Protein AF-A0A7Z8E1R8-F1 (afdb_monomer_lite)

Radius of gyration: 20.85 Å; chains: 1; bounding box: 46×20×61 Å

Secondary structure (DSSP, 8-state):
-HHHHHHHHHHHHHHHHHHHHS--SS--HHHHHHHHHHHHHHHHHHHHTTSSS--HHHHHHHHHHHHHHHHHHHHHHHHHHHHHHHHHHHHHHHGGGTTT-HHHHHHHHHHHHHHHTT-HHHHHHHHHHHHHTTSTTHHHHHHHHHHH-

Structure (mmCIF, N/CA/C/O backbone):
data_AF-A0A7Z8E1R8-F1
#
_entry.id   AF-A0A7Z8E1R8-F1
#
loop_
_atom_site.group_PDB
_atom_site.id
_atom_site.type_symbol
_atom_site.label_atom_id
_atom_site.label_alt_id
_atom_site.label_comp_id
_atom_site.label_asym_id
_atom_site.label_entity_id
_atom_site.label_seq_id
_atom_site.pdbx_PDB_ins_code
_atom_site.Cartn_x
_atom_site.Cartn_y
_atom_site.Cartn_z
_atom_site.occupancy
_atom_site.B_iso_or_equiv
_atom_site.auth_seq_id
_atom_site.auth_comp_id
_atom_site.auth_asym_id
_atom_site.auth_atom_id
_atom_site.pdbx_PDB_model_num
ATOM 1 N N . ALA A 1 1 ? -22.855 -3.629 19.132 1.00 69.19 1 ALA A N 1
ATOM 2 C CA . ALA A 1 1 ? -21.760 -2.737 19.571 1.00 69.19 1 ALA A CA 1
ATOM 3 C C . ALA A 1 1 ? -20.547 -3.574 19.954 1.00 69.19 1 ALA A C 1
ATOM 5 O O . ALA A 1 1 ? -19.530 -3.420 19.301 1.00 69.19 1 ALA A O 1
ATOM 6 N N . GLU A 1 2 ? -20.681 -4.523 20.886 1.00 76.00 2 GLU A N 1
ATOM 7 C CA . GLU A 1 2 ? -19.635 -5.525 21.177 1.00 76.00 2 GLU A CA 1
ATOM 8 C C . GLU A 1 2 ? -19.221 -6.340 19.940 1.00 76.00 2 GLU A C 1
ATOM 10 O O . GLU A 1 2 ? -18.036 -6.450 19.650 1.00 76.00 2 GLU A O 1
ATOM 15 N N . ASP A 1 3 ? -20.188 -6.802 19.142 1.00 81.38 3 ASP A N 1
ATOM 16 C CA . ASP A 1 3 ? -19.921 -7.535 17.890 1.00 81.38 3 ASP A CA 1
ATOM 17 C C . ASP A 1 3 ? -19.056 -6.737 16.888 1.00 81.38 3 ASP A C 1
ATOM 19 O O . ASP A 1 3 ? -18.135 -7.261 16.265 1.00 81.38 3 ASP A O 1
ATOM 23 N N . ASN A 1 4 ? -19.260 -5.415 16.813 1.00 82.81 4 ASN A N 1
ATOM 24 C CA . ASN A 1 4 ? -18.436 -4.548 15.967 1.00 82.81 4 ASN A CA 1
ATOM 25 C C . ASN A 1 4 ? -16.988 -4.466 16.465 1.00 82.81 4 ASN A C 1
ATOM 27 O O . ASN A 1 4 ? -16.082 -4.387 15.642 1.00 82.81 4 ASN A O 1
ATOM 31 N N . LEU A 1 5 ? -16.761 -4.481 17.783 1.00 84.62 5 LEU A N 1
ATOM 32 C CA . LEU A 1 5 ? -15.415 -4.413 18.359 1.00 84.62 5 LEU A CA 1
ATOM 33 C C . LEU A 1 5 ? -14.639 -5.707 18.114 1.00 84.62 5 LEU A C 1
ATOM 35 O O . LEU A 1 5 ? -13.472 -5.646 17.733 1.00 84.62 5 LEU A O 1
ATOM 39 N N . LEU A 1 6 ? -15.297 -6.862 18.256 1.00 86.81 6 LEU A N 1
ATOM 40 C CA . LEU A 1 6 ? -14.720 -8.159 17.889 1.00 86.81 6 LEU A CA 1
ATOM 41 C C . LEU A 1 6 ? -14.321 -8.176 16.411 1.00 86.81 6 LEU A C 1
ATOM 43 O O . LEU A 1 6 ? -13.186 -8.518 16.078 1.00 86.81 6 LEU A O 1
ATOM 47 N N . ARG A 1 7 ? -15.215 -7.710 15.531 1.00 88.81 7 ARG A N 1
ATOM 48 C CA . ARG A 1 7 ? -14.935 -7.605 14.096 1.00 88.81 7 ARG A CA 1
ATOM 49 C C . ARG A 1 7 ? -13.746 -6.689 13.803 1.00 88.81 7 ARG A C 1
ATOM 51 O O . ARG A 1 7 ? -12.897 -7.053 12.993 1.00 88.81 7 ARG A O 1
ATOM 58 N N . VAL A 1 8 ? -13.658 -5.534 14.468 1.00 89.19 8 VAL A N 1
ATOM 59 C CA . VAL A 1 8 ? -12.515 -4.612 14.341 1.00 89.19 8 VAL A CA 1
ATOM 60 C C . VAL A 1 8 ? -11.216 -5.298 14.762 1.00 89.19 8 VAL A C 1
ATOM 62 O O . VAL A 1 8 ? -10.246 -5.253 14.011 1.00 89.19 8 VAL A O 1
ATOM 65 N N . GLN A 1 9 ? -11.189 -5.980 15.909 1.00 87.12 9 GLN A N 1
ATOM 66 C CA . GLN A 1 9 ? -9.984 -6.667 16.384 1.00 87.12 9 GLN A CA 1
ATOM 67 C C . GLN A 1 9 ? -9.515 -7.759 15.418 1.00 87.12 9 GLN A C 1
ATOM 69 O O . GLN A 1 9 ? -8.330 -7.810 15.085 1.00 87.12 9 GLN A O 1
ATOM 74 N N . SER A 1 10 ? -10.432 -8.605 14.938 1.00 90.81 10 SER A N 1
ATOM 75 C CA . SER A 1 10 ? -10.097 -9.656 13.974 1.00 90.81 10 SER A CA 1
ATOM 76 C C . SER A 1 10 ? -9.563 -9.073 12.667 1.00 90.81 10 SER A C 1
ATOM 78 O O . SER A 1 10 ? -8.521 -9.518 12.183 1.00 90.81 10 SER A O 1
ATOM 80 N N . LYS A 1 11 ? -10.231 -8.043 12.131 1.00 91.31 11 LYS A N 1
ATOM 81 C CA . LYS A 1 11 ? -9.855 -7.422 10.857 1.00 91.31 11 LYS A CA 1
ATOM 82 C C . LYS A 1 11 ? -8.520 -6.682 10.942 1.00 91.31 11 LYS A C 1
ATOM 84 O O . LYS A 1 11 ? -7.694 -6.792 10.043 1.00 91.31 11 LYS A O 1
ATOM 89 N N . LYS A 1 12 ? -8.261 -5.993 12.055 1.00 92.44 12 LYS A N 1
ATOM 90 C CA . LYS A 1 12 ? -6.982 -5.332 12.344 1.00 92.44 12 LYS A CA 1
ATOM 91 C C . LYS A 1 12 ? -5.808 -6.317 12.295 1.00 92.44 12 LYS A C 1
ATOM 93 O O . LYS A 1 12 ? -4.806 -6.041 11.640 1.00 92.44 12 LYS A O 1
ATOM 98 N N . GLU A 1 13 ? -5.927 -7.473 12.953 1.00 91.81 13 GLU A N 1
ATOM 99 C CA . GLU A 1 13 ? -4.873 -8.501 12.926 1.00 91.81 13 GLU A CA 1
ATOM 100 C C . GLU A 1 13 ? -4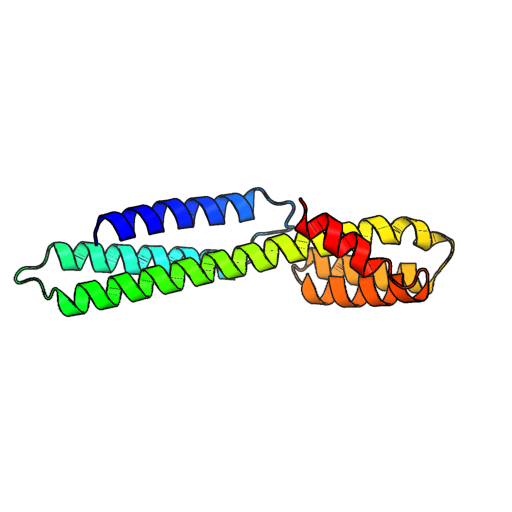.717 -9.145 11.540 1.00 91.81 13 GLU A C 1
ATOM 102 O O . GLU A 1 13 ? -3.606 -9.467 11.129 1.00 91.81 13 GLU A O 1
ATOM 107 N N . GLU A 1 14 ? -5.807 -9.315 10.791 1.00 92.06 14 GLU A N 1
ATOM 108 C CA . GLU A 1 14 ? -5.758 -9.810 9.414 1.00 92.06 14 GLU A CA 1
ATOM 109 C C . GLU A 1 14 ? -4.991 -8.866 8.480 1.00 92.06 14 GLU A C 1
ATOM 111 O O . GLU A 1 14 ? -4.055 -9.299 7.806 1.00 92.06 14 GLU A O 1
ATOM 116 N N . VAL A 1 15 ? -5.336 -7.576 8.481 1.00 90.31 15 VAL A N 1
ATOM 117 C CA . VAL A 1 15 ? -4.655 -6.552 7.674 1.00 90.31 15 VAL A CA 1
ATOM 118 C C . VAL A 1 15 ? -3.176 -6.466 8.051 1.00 90.31 15 VAL A C 1
ATOM 120 O O . VAL A 1 15 ? -2.310 -6.442 7.177 1.00 90.31 15 VAL A O 1
ATOM 123 N N . TYR A 1 16 ? -2.858 -6.509 9.347 1.00 88.38 16 TYR A N 1
ATOM 124 C CA . TYR A 1 16 ? -1.471 -6.494 9.802 1.00 88.38 16 TYR A CA 1
ATOM 125 C C . TYR A 1 16 ? -0.688 -7.742 9.360 1.00 88.38 16 TYR A C 1
ATOM 127 O O . TYR A 1 16 ? 0.458 -7.632 8.929 1.00 88.38 16 TYR A O 1
ATOM 135 N N . ARG A 1 17 ? -1.308 -8.932 9.381 1.00 89.00 17 ARG A N 1
ATOM 136 C CA . ARG A 1 17 ? -0.695 -10.150 8.823 1.00 89.00 17 ARG A CA 1
ATOM 137 C C . ARG A 1 17 ? -0.434 -10.031 7.325 1.00 89.00 17 ARG A C 1
ATOM 139 O O . ARG A 1 17 ? 0.607 -10.497 6.877 1.00 89.00 17 ARG A O 1
ATOM 146 N N . ARG A 1 18 ? -1.332 -9.403 6.559 1.00 88.00 18 ARG A N 1
ATOM 147 C CA . ARG A 1 18 ? -1.122 -9.158 5.121 1.00 88.00 18 ARG A CA 1
ATOM 148 C C . ARG A 1 18 ? 0.094 -8.262 4.875 1.00 88.00 18 ARG A C 1
ATOM 150 O O . ARG A 1 18 ? 0.911 -8.602 4.029 1.00 88.00 18 ARG A O 1
ATOM 157 N N . LEU A 1 19 ? 0.259 -7.197 5.665 1.00 86.88 19 LEU A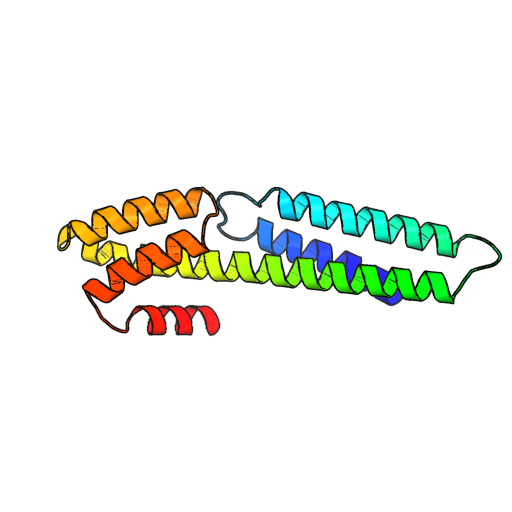 N 1
ATOM 158 C CA . LEU A 1 19 ? 1.449 -6.332 5.619 1.00 86.88 19 LEU A CA 1
ATOM 159 C C . LEU A 1 19 ? 2.745 -7.080 5.974 1.00 86.88 19 LEU A C 1
ATOM 161 O O . LEU A 1 19 ? 3.790 -6.816 5.389 1.00 86.88 19 LEU A O 1
ATOM 165 N N . LEU A 1 20 ? 2.696 -8.025 6.916 1.00 83.62 20 LEU A N 1
ATOM 166 C CA . LEU A 1 20 ? 3.862 -8.843 7.273 1.00 83.62 20 LEU A CA 1
ATOM 167 C C . LEU A 1 20 ? 4.196 -9.911 6.224 1.00 83.62 20 LEU A C 1
ATOM 169 O O . LEU A 1 20 ? 5.363 -10.239 6.044 1.00 83.62 20 LEU A O 1
ATOM 173 N N . ALA A 1 21 ? 3.180 -10.488 5.580 1.00 79.12 21 ALA A N 1
ATOM 174 C CA . ALA A 1 21 ? 3.343 -11.564 4.604 1.00 79.12 21 ALA A CA 1
ATOM 175 C C . ALA A 1 21 ? 3.747 -11.062 3.210 1.00 79.12 21 ALA A C 1
ATOM 177 O O . ALA A 1 21 ? 4.260 -11.835 2.405 1.00 79.12 21 ALA A O 1
ATOM 178 N N . SER A 1 22 ? 3.491 -9.791 2.905 1.00 76.75 22 SER A N 1
ATOM 179 C CA . SER A 1 22 ? 3.898 -9.179 1.643 1.00 76.75 22 SER A CA 1
ATOM 180 C C . SER A 1 22 ? 5.415 -9.023 1.530 1.00 76.75 22 SER A C 1
ATOM 182 O O . SER A 1 22 ? 6.094 -8.825 2.535 1.00 76.75 22 SER A O 1
ATOM 184 N N . ASN A 1 23 ? 5.933 -9.010 0.297 1.00 67.25 23 ASN A N 1
ATOM 185 C CA . ASN A 1 23 ? 7.352 -8.787 -0.036 1.00 67.25 23 ASN A CA 1
ATOM 186 C C . ASN A 1 23 ? 7.850 -7.350 0.254 1.00 67.25 23 ASN A C 1
ATOM 188 O O . ASN A 1 23 ? 8.768 -6.847 -0.397 1.00 67.25 23 ASN A O 1
ATOM 192 N N . LEU A 1 24 ? 7.245 -6.656 1.219 1.00 73.94 24 LEU A N 1
ATOM 193 C CA . LEU A 1 24 ? 7.709 -5.350 1.663 1.00 73.94 24 LEU A CA 1
ATOM 194 C C . LEU A 1 24 ? 9.085 -5.506 2.311 1.00 73.94 24 LEU A C 1
ATOM 196 O O . LEU A 1 24 ? 9.359 -6.468 3.025 1.00 73.94 24 LEU A O 1
ATOM 200 N N . THR A 1 25 ? 9.958 -4.524 2.091 1.00 72.81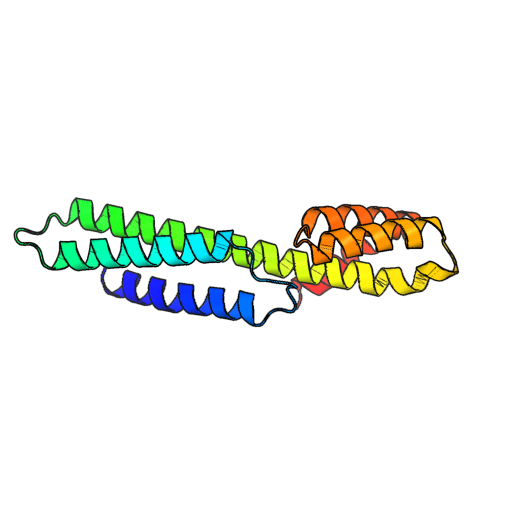 25 THR A N 1
ATOM 201 C CA . THR A 1 25 ? 11.294 -4.521 2.705 1.00 72.81 25 THR A CA 1
ATOM 202 C C . THR A 1 25 ? 11.196 -4.406 4.229 1.00 72.81 25 THR A C 1
ATOM 204 O O . THR A 1 25 ? 11.995 -4.988 4.961 1.00 72.81 25 THR A O 1
ATOM 207 N N . SER A 1 26 ? 10.192 -3.674 4.711 1.00 80.19 26 SER A N 1
ATOM 208 C CA . SER A 1 26 ? 9.792 -3.604 6.112 1.00 80.19 26 SER A CA 1
ATOM 209 C C . SER A 1 26 ? 8.356 -3.093 6.213 1.00 80.19 26 SER A C 1
ATOM 211 O O . SER A 1 26 ? 7.890 -2.373 5.330 1.00 80.19 26 SER A O 1
ATOM 213 N N . VAL A 1 27 ? 7.656 -3.424 7.301 1.00 82.19 27 VAL A N 1
ATOM 214 C CA . VAL A 1 27 ? 6.363 -2.793 7.601 1.00 82.19 27 VAL A CA 1
ATOM 215 C C . VAL A 1 27 ? 6.623 -1.356 8.064 1.00 82.19 27 VAL A C 1
ATOM 217 O O . VAL A 1 27 ? 7.355 -1.169 9.041 1.00 82.19 27 VAL A O 1
ATOM 220 N N . PRO A 1 28 ? 6.042 -0.332 7.410 1.00 85.50 28 PRO A N 1
ATOM 221 C CA . PRO A 1 28 ? 6.200 1.049 7.851 1.00 85.50 28 PRO A CA 1
ATOM 222 C C . PRO A 1 28 ? 5.720 1.251 9.294 1.00 85.50 2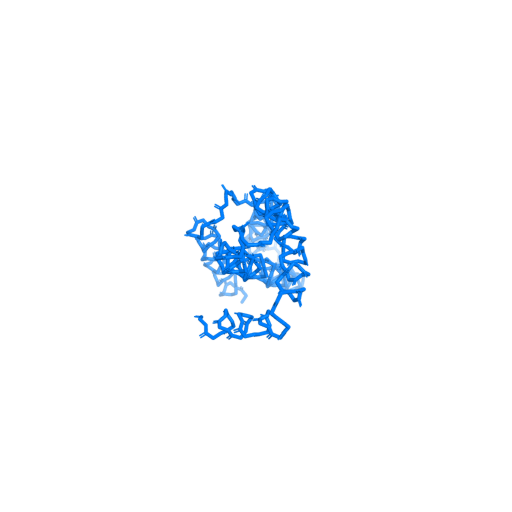8 PRO A C 1
ATOM 224 O O . PRO A 1 28 ? 4.631 0.808 9.661 1.00 85.50 28 PRO A O 1
ATOM 227 N N . GLU A 1 29 ? 6.501 1.983 10.094 1.00 87.31 29 GLU A N 1
ATOM 228 C CA . GLU A 1 29 ? 6.223 2.242 11.519 1.00 87.31 29 GLU A CA 1
ATOM 229 C C . GLU A 1 29 ? 4.820 2.819 11.755 1.00 87.31 29 GLU A C 1
ATOM 231 O O . GLU A 1 29 ? 4.145 2.470 12.723 1.00 87.31 29 GLU A O 1
ATOM 236 N N . ARG A 1 30 ? 4.331 3.633 10.815 1.00 88.81 30 ARG A N 1
ATOM 237 C CA . ARG A 1 30 ? 2.983 4.205 10.848 1.00 88.81 30 ARG A CA 1
ATOM 238 C C . ARG A 1 30 ? 1.888 3.152 11.056 1.00 88.81 30 ARG A C 1
ATOM 240 O O . ARG A 1 30 ? 0.968 3.396 11.829 1.00 88.81 30 ARG A O 1
ATOM 247 N N . PHE A 1 31 ? 1.994 1.974 10.438 1.00 90.88 31 PHE A N 1
ATOM 248 C CA . PHE A 1 31 ? 0.995 0.912 10.604 1.00 90.88 31 PHE A CA 1
ATOM 249 C C . PHE A 1 31 ? 1.050 0.263 11.989 1.00 90.88 31 PHE A C 1
ATOM 251 O O . PHE A 1 31 ? 0.020 -0.162 12.508 1.00 90.88 31 PHE A O 1
ATOM 258 N N . ILE A 1 32 ? 2.228 0.226 12.614 1.00 90.75 32 ILE A N 1
ATOM 259 C CA . ILE A 1 32 ? 2.386 -0.236 13.998 1.00 90.75 32 ILE A CA 1
ATOM 260 C C . ILE A 1 32 ? 1.689 0.747 14.946 1.00 90.75 32 ILE A C 1
ATOM 262 O O . ILE A 1 32 ? 0.953 0.327 15.839 1.00 90.75 32 ILE A O 1
ATOM 266 N N . ILE A 1 33 ? 1.869 2.051 14.718 1.00 92.88 33 ILE A N 1
ATOM 267 C CA . ILE A 1 33 ? 1.218 3.110 15.498 1.00 92.88 33 ILE A CA 1
ATOM 268 C C . ILE A 1 33 ? -0.306 3.018 15.355 1.00 92.88 33 ILE A C 1
ATOM 270 O O . ILE A 1 33 ? -0.993 2.886 16.364 1.00 92.88 33 ILE A O 1
ATOM 274 N N . MET A 1 34 ? -0.832 2.980 14.125 1.00 92.25 34 MET A N 1
ATOM 275 C CA . MET A 1 34 ? -2.280 2.889 13.875 1.00 92.25 34 MET A CA 1
ATOM 276 C C . MET A 1 34 ? -2.900 1.627 14.491 1.00 92.25 34 MET A C 1
ATOM 278 O O . MET A 1 34 ? -3.976 1.684 15.085 1.00 92.25 34 MET A O 1
ATOM 282 N N . LYS A 1 35 ? -2.204 0.483 14.415 1.00 92.25 35 LYS A N 1
ATOM 283 C CA . LYS A 1 35 ? -2.635 -0.759 15.072 1.00 92.25 35 LYS A CA 1
ATOM 284 C C . LYS A 1 35 ? -2.758 -0.577 16.589 1.00 92.25 35 LYS A C 1
ATOM 286 O O . LYS A 1 35 ? -3.761 -0.990 17.171 1.00 92.25 35 LYS A O 1
ATOM 291 N N . ASN A 1 36 ? -1.753 0.031 17.218 1.00 93.00 36 ASN A N 1
ATOM 292 C CA . ASN A 1 36 ? -1.733 0.266 18.662 1.00 93.00 36 ASN A CA 1
ATOM 293 C C . ASN A 1 36 ? -2.798 1.282 19.102 1.00 93.00 36 ASN A C 1
ATOM 295 O O . ASN A 1 36 ? -3.399 1.110 20.162 1.00 93.00 36 ASN A O 1
ATOM 299 N N . GLU A 1 37 ? -3.057 2.315 18.300 1.00 93.38 37 GLU A N 1
ATOM 300 C CA . GLU A 1 37 ? -4.135 3.279 18.547 1.00 93.38 37 GLU A CA 1
ATOM 301 C C . GLU A 1 37 ? -5.501 2.587 18.566 1.00 93.38 37 GLU A C 1
ATOM 303 O O . GLU A 1 37 ? -6.239 2.732 19.540 1.00 93.38 37 GLU A O 1
ATOM 308 N N . ILE A 1 38 ? -5.797 1.751 17.563 1.00 93.19 38 ILE A N 1
ATOM 309 C CA . ILE A 1 38 ? -7.038 0.962 17.521 1.00 93.19 38 ILE A CA 1
ATOM 310 C C . ILE A 1 38 ? -7.145 0.054 18.756 1.00 93.19 38 ILE A C 1
ATOM 312 O O . ILE A 1 38 ? -8.210 -0.035 19.367 1.00 93.19 38 ILE A O 1
ATOM 316 N N . ASP A 1 39 ? -6.051 -0.597 19.163 1.00 92.88 39 ASP A N 1
ATOM 317 C CA . ASP A 1 39 ? -6.034 -1.451 20.358 1.00 92.88 39 ASP A CA 1
ATOM 318 C C . ASP A 1 39 ? -6.343 -0.686 21.649 1.00 92.88 39 ASP A C 1
ATOM 320 O O . ASP A 1 39 ? -7.081 -1.181 22.509 1.00 92.88 39 ASP A O 1
ATOM 324 N N . ASN A 1 40 ? -5.808 0.527 21.782 1.00 94.00 40 ASN A N 1
ATOM 325 C CA . ASN A 1 40 ? -6.073 1.380 22.932 1.00 94.00 40 ASN A CA 1
ATOM 326 C C . ASN A 1 40 ? -7.525 1.870 22.945 1.00 94.00 40 ASN A C 1
ATOM 328 O O . ASN A 1 40 ? -8.189 1.734 23.972 1.00 94.00 40 ASN A O 1
ATOM 332 N N . GLU A 1 41 ? -8.057 2.344 21.814 1.00 91.75 41 GLU A N 1
ATOM 333 C CA . GLU A 1 41 ? -9.447 2.811 21.745 1.00 91.75 41 GLU A CA 1
ATOM 334 C C . GLU A 1 41 ? -10.451 1.678 22.018 1.00 91.75 41 GLU A C 1
ATOM 336 O O . GLU A 1 41 ? -11.431 1.868 22.743 1.00 91.75 41 GLU A O 1
ATOM 341 N N . VAL A 1 42 ? -10.192 0.465 21.516 1.00 91.62 42 VAL A N 1
ATOM 342 C CA . VAL A 1 42 ? -11.029 -0.706 21.821 1.00 91.62 42 VAL A CA 1
ATOM 343 C C . VAL A 1 42 ? -10.987 -1.045 23.315 1.00 91.62 42 VAL A C 1
ATOM 345 O O . VAL A 1 42 ? -12.023 -1.381 23.898 1.00 91.62 42 VAL A O 1
ATOM 348 N N . ARG A 1 43 ? -9.816 -0.948 23.962 1.00 90.94 43 ARG A N 1
ATOM 349 C CA . ARG A 1 43 ? -9.685 -1.180 25.410 1.00 90.94 43 ARG A CA 1
ATOM 350 C C . ARG A 1 43 ? -10.497 -0.164 26.213 1.00 90.94 43 ARG A C 1
ATOM 352 O O . ARG A 1 43 ? -11.260 -0.581 27.083 1.00 90.94 43 ARG A O 1
ATOM 359 N N . GLU A 1 44 ? -10.399 1.121 25.878 1.00 89.81 44 GLU A N 1
ATOM 360 C CA . GLU A 1 44 ? -11.173 2.182 26.535 1.00 89.81 44 GLU A CA 1
ATOM 361 C C . GLU A 1 44 ? -12.681 1.950 26.420 1.00 89.81 44 GLU A C 1
ATOM 363 O O . GLU A 1 44 ? -13.423 2.089 27.391 1.00 89.81 44 GLU A O 1
ATOM 368 N N . VAL A 1 45 ? -13.161 1.577 25.232 1.00 89.75 45 VAL A N 1
ATOM 369 C CA . VAL A 1 45 ? -14.587 1.307 25.028 1.00 89.75 45 VAL A CA 1
ATOM 370 C C . VAL A 1 45 ? -15.043 0.113 25.872 1.00 89.75 45 VAL A C 1
ATOM 372 O O . VAL A 1 45 ? -16.098 0.182 26.503 1.00 89.75 45 VAL A O 1
ATOM 375 N N . ASN A 1 46 ? -14.240 -0.951 25.962 1.00 88.06 46 ASN A N 1
ATOM 376 C CA . ASN A 1 46 ? -14.526 -2.108 26.821 1.00 88.06 46 ASN A CA 1
ATOM 377 C C . ASN A 1 46 ? -14.534 -1.772 28.324 1.00 88.06 46 ASN A C 1
ATOM 379 O O . ASN A 1 46 ? -15.195 -2.450 29.113 1.00 88.06 46 ASN A O 1
ATOM 383 N N . GLU A 1 47 ? -13.793 -0.756 28.759 1.00 88.19 47 GLU A N 1
ATOM 384 C CA . GLU A 1 47 ? -13.873 -0.237 30.129 1.00 88.19 47 GLU A CA 1
ATOM 385 C C . GLU A 1 47 ? -15.184 0.523 30.357 1.00 88.19 47 GLU A C 1
ATOM 387 O O . GLU A 1 47 ? -15.880 0.241 31.330 1.00 88.19 47 GLU A O 1
ATOM 392 N N . GLN A 1 48 ? -15.608 1.360 29.407 1.00 84.69 48 GLN A N 1
ATOM 393 C CA . GLN A 1 48 ? -16.886 2.081 29.487 1.00 84.69 48 GLN A CA 1
ATOM 394 C C . GLN A 1 48 ? -18.116 1.164 29.500 1.00 84.69 48 GLN A C 1
ATOM 396 O O . GLN A 1 48 ? -19.127 1.496 30.116 1.00 84.69 48 GLN A O 1
ATOM 401 N N . PHE A 1 49 ? -18.045 -0.016 28.874 1.00 82.56 49 PHE A N 1
ATOM 402 C CA . PHE A 1 49 ? -19.097 -1.036 28.988 1.00 82.56 49 PHE A CA 1
ATOM 403 C C . PHE A 1 49 ? -19.289 -1.552 30.426 1.00 82.56 49 PHE A C 1
ATOM 405 O O . PHE A 1 49 ? -20.365 -2.053 30.756 1.00 82.56 49 PHE A O 1
ATOM 412 N N . ARG A 1 50 ? -18.262 -1.448 31.281 1.00 84.75 50 ARG A N 1
ATOM 413 C CA . ARG A 1 50 ? -18.278 -1.936 32.669 1.00 84.75 50 ARG A CA 1
ATOM 414 C C . ARG A 1 50 ? -18.740 -0.880 33.675 1.00 84.75 50 ARG A C 1
ATOM 416 O O . ARG A 1 50 ? -19.114 -1.242 34.791 1.00 84.75 50 ARG A O 1
ATOM 423 N N . GLU A 1 51 ? -18.747 0.394 33.295 1.00 84.56 51 GLU A N 1
ATOM 424 C CA . GLU A 1 51 ? -19.207 1.493 34.146 1.00 84.56 51 GLU A CA 1
ATOM 425 C C . GLU A 1 51 ? -20.732 1.470 34.328 1.00 84.56 51 GLU A C 1
ATOM 427 O O . GLU A 1 51 ? -21.488 1.085 33.435 1.00 84.56 51 GLU A O 1
ATOM 432 N N . ARG A 1 52 ? -21.219 1.897 35.500 1.00 83.25 52 ARG A N 1
ATOM 433 C CA . ARG A 1 52 ? -22.654 2.110 35.741 1.00 83.25 52 ARG A CA 1
ATOM 434 C C . ARG A 1 52 ? -22.892 3.496 36.344 1.00 83.25 52 ARG A C 1
ATOM 436 O O . ARG A 1 52 ? -22.261 3.801 37.354 1.00 83.25 52 ARG A O 1
ATOM 443 N N . PRO A 1 53 ? -23.841 4.293 35.814 1.00 81.81 53 PRO A N 1
ATOM 444 C CA . PRO A 1 53 ? -24.707 4.027 34.655 1.00 81.81 53 PRO A CA 1
ATOM 445 C C . PRO A 1 53 ? -23.981 4.163 33.299 1.00 81.81 53 PRO A C 1
ATOM 447 O O . PRO A 1 53 ? -23.071 4.967 33.159 1.00 81.81 53 PRO A O 1
ATOM 450 N N . ILE A 1 54 ? -24.415 3.407 32.281 1.00 80.75 54 ILE A N 1
ATOM 451 C CA . ILE A 1 54 ? -23.804 3.438 30.938 1.00 80.75 54 ILE A CA 1
ATOM 452 C C . ILE A 1 54 ? -24.365 4.603 30.110 1.00 80.75 54 ILE A C 1
ATOM 454 O O . ILE A 1 54 ? -25.573 4.687 29.866 1.00 80.75 54 ILE A O 1
ATOM 458 N N . HIS A 1 55 ? -23.484 5.446 29.567 1.00 85.00 55 HIS A N 1
ATOM 459 C CA . HIS A 1 55 ? -23.838 6.492 28.603 1.00 85.00 55 HIS A CA 1
ATOM 460 C C . HIS A 1 55 ? -23.860 5.958 27.159 1.00 85.00 55 HIS A C 1
ATOM 462 O O . HIS A 1 55 ? -22.940 6.168 26.370 1.00 85.00 55 HIS A O 1
ATOM 468 N N . VAL A 1 56 ? -24.956 5.291 26.781 1.00 85.06 56 VAL A N 1
ATOM 469 C CA . VAL A 1 56 ? -25.098 4.571 25.494 1.00 85.06 56 VAL A CA 1
ATOM 470 C C . VAL A 1 56 ? -24.807 5.434 24.255 1.00 85.06 56 VAL A C 1
ATOM 472 O O . VAL A 1 56 ? -24.269 4.925 23.274 1.00 85.06 56 VAL A O 1
ATOM 475 N N . LYS A 1 57 ? -25.149 6.731 24.271 1.00 87.56 57 LYS A N 1
ATOM 476 C CA . LYS A 1 57 ? -24.889 7.634 23.135 1.00 87.56 57 LYS A CA 1
ATOM 477 C C . LYS A 1 57 ? -23.387 7.820 22.897 1.00 87.56 57 LYS A C 1
ATOM 479 O O . LYS A 1 57 ? -22.914 7.540 21.804 1.00 87.56 57 LYS A O 1
ATOM 484 N N . GLN A 1 58 ? -22.649 8.194 23.942 1.00 86.44 58 GLN A N 1
ATOM 485 C CA . GLN A 1 58 ? -21.196 8.385 23.875 1.00 86.44 58 GLN A CA 1
ATOM 486 C C . GLN A 1 58 ? -20.479 7.096 23.459 1.00 86.44 58 GLN A C 1
ATOM 488 O O . GLN A 1 58 ? -19.556 7.125 22.650 1.00 86.44 58 GLN A O 1
ATOM 493 N N . LEU A 1 59 ? -20.956 5.955 23.960 1.00 87.50 59 LEU A N 1
ATOM 494 C CA . LEU A 1 59 ? -20.423 4.645 23.612 1.00 87.50 59 LEU A CA 1
ATOM 495 C C . LEU A 1 59 ? -20.597 4.325 22.120 1.00 87.50 59 LEU A C 1
ATOM 497 O O . LEU A 1 59 ? -19.663 3.859 21.472 1.00 87.50 59 LEU A O 1
ATOM 501 N N . LYS A 1 60 ? -21.781 4.594 21.555 1.00 87.94 60 LYS A N 1
ATOM 502 C CA . LYS A 1 60 ? -22.036 4.410 20.118 1.00 87.94 60 LYS A CA 1
ATOM 503 C C . LYS A 1 60 ? -21.145 5.310 19.265 1.00 87.94 60 LYS A C 1
ATOM 505 O O . LYS A 1 60 ? -20.595 4.824 18.280 1.00 87.94 60 LYS A O 1
ATOM 510 N N . ASP A 1 61 ? -20.974 6.568 19.664 1.00 90.38 61 ASP A N 1
ATOM 511 C CA . ASP A 1 61 ? -20.125 7.528 18.953 1.00 90.38 61 ASP A CA 1
ATOM 512 C C . ASP A 1 61 ? -18.652 7.073 18.961 1.00 90.38 61 ASP A C 1
ATOM 514 O O . ASP A 1 61 ? -17.998 7.071 17.917 1.00 90.38 61 ASP A O 1
ATOM 518 N N . LYS A 1 62 ? -18.146 6.582 20.105 1.00 89.69 62 LYS A N 1
ATOM 519 C CA . LYS A 1 62 ? -16.798 5.995 20.196 1.00 89.69 62 LYS A CA 1
ATOM 520 C C . LYS A 1 62 ? -16.638 4.750 19.322 1.00 89.69 62 LYS A C 1
ATOM 522 O O . LYS A 1 62 ? -15.670 4.647 18.578 1.00 89.69 62 LYS A O 1
ATOM 527 N N . VAL A 1 63 ? -17.593 3.817 19.363 1.00 91.56 63 VAL A N 1
ATOM 528 C CA . VAL A 1 63 ? -17.553 2.612 18.514 1.00 91.56 63 VAL A CA 1
ATOM 529 C C . VAL A 1 63 ? -17.548 2.989 17.029 1.00 91.56 63 VAL A C 1
ATOM 531 O O . VAL A 1 63 ? -16.811 2.387 16.253 1.00 91.56 63 VAL A O 1
ATOM 534 N N . ALA A 1 64 ? -18.329 3.994 16.623 1.00 92.00 64 ALA A N 1
ATOM 535 C CA . ALA A 1 64 ? -18.336 4.480 15.245 1.00 92.00 64 ALA A CA 1
ATOM 536 C C . ALA A 1 64 ? -16.972 5.060 14.834 1.00 92.00 64 ALA A C 1
ATOM 538 O O . ALA A 1 64 ? -16.483 4.747 13.749 1.00 92.00 64 ALA A O 1
ATOM 539 N N . LYS A 1 65 ? -16.327 5.835 15.714 1.00 92.88 65 LYS A N 1
ATOM 540 C CA . LYS A 1 65 ? -14.977 6.369 15.488 1.00 92.88 65 LYS A CA 1
ATOM 541 C C . LYS A 1 65 ? -13.944 5.256 15.274 1.00 92.88 65 LYS A C 1
ATOM 543 O O . LYS A 1 65 ? -13.195 5.315 14.303 1.00 92.88 65 LYS A O 1
ATOM 548 N N . ILE A 1 66 ? -13.962 4.221 16.113 1.00 93.12 66 ILE A N 1
ATOM 549 C CA . ILE A 1 66 ? -13.059 3.065 15.993 1.00 93.12 66 ILE A CA 1
ATOM 550 C C . ILE A 1 66 ? -13.265 2.340 14.659 1.00 93.12 66 ILE A C 1
ATOM 552 O O . ILE A 1 66 ? -12.303 1.956 13.999 1.00 93.12 66 ILE A O 1
ATOM 556 N N . VAL A 1 67 ? -14.520 2.162 14.234 1.00 92.50 67 VAL A N 1
ATOM 557 C CA . VAL A 1 67 ? -14.825 1.545 12.934 1.00 92.50 67 VAL A CA 1
ATOM 558 C C . VAL A 1 67 ? -14.266 2.384 11.782 1.00 92.50 67 VAL A C 1
ATOM 560 O O . VAL A 1 67 ? -13.698 1.819 10.852 1.00 92.50 67 VAL A O 1
ATOM 563 N N . ILE A 1 68 ? -14.377 3.714 11.849 1.00 94.19 68 ILE A N 1
ATOM 564 C CA . ILE A 1 68 ? -13.797 4.615 10.841 1.00 94.19 68 ILE A CA 1
ATOM 565 C C . ILE A 1 68 ? -12.270 4.479 10.808 1.00 94.19 68 ILE A C 1
ATOM 567 O O . ILE A 1 68 ? -11.712 4.292 9.733 1.00 94.19 68 ILE A O 1
ATOM 571 N N . GLN A 1 69 ? -11.601 4.503 11.964 1.00 93.00 69 GLN A N 1
ATOM 572 C CA . GLN A 1 69 ? -10.145 4.328 12.043 1.00 93.00 69 GLN A CA 1
ATOM 573 C C . GLN A 1 69 ? -9.686 2.979 11.491 1.00 93.00 69 GLN A C 1
ATOM 575 O O . GLN A 1 69 ? -8.688 2.917 10.779 1.00 93.00 69 GLN A O 1
ATOM 580 N N . MET A 1 70 ? -10.424 1.907 11.784 1.00 94.12 70 MET A N 1
ATOM 581 C CA . MET A 1 70 ? -10.139 0.582 11.240 1.00 94.12 70 MET A CA 1
ATOM 582 C C . MET A 1 70 ? -10.260 0.561 9.714 1.00 94.12 70 MET A C 1
ATOM 584 O O . MET A 1 70 ? -9.385 0.015 9.049 1.00 94.12 70 MET A O 1
ATOM 588 N N . ASN A 1 71 ? -11.303 1.179 9.152 1.00 93.06 71 ASN A N 1
ATOM 589 C CA . ASN A 1 71 ? -11.447 1.282 7.699 1.00 93.06 71 ASN A CA 1
ATOM 590 C C . ASN A 1 71 ? -10.283 2.076 7.088 1.00 93.06 71 ASN A C 1
ATOM 592 O O . ASN A 1 71 ? -9.684 1.625 6.124 1.00 93.06 71 ASN A O 1
ATOM 596 N N . THR A 1 72 ? -9.885 3.200 7.694 1.00 94.75 72 THR A N 1
ATOM 597 C CA . THR A 1 72 ? -8.716 3.971 7.238 1.00 94.75 72 THR A CA 1
ATOM 598 C C . THR A 1 72 ? -7.425 3.153 7.296 1.00 94.75 72 THR A C 1
ATOM 600 O O . THR A 1 72 ? -6.641 3.182 6.354 1.00 94.75 72 THR A O 1
ATOM 603 N N . PHE A 1 73 ? -7.200 2.394 8.372 1.00 93.31 73 PHE A N 1
ATOM 604 C CA . PHE A 1 73 ? -6.043 1.505 8.488 1.00 93.31 73 PHE A CA 1
ATOM 605 C C . PHE A 1 73 ? -6.021 0.443 7.381 1.00 93.31 73 PHE A C 1
ATOM 607 O O . PHE A 1 73 ? -4.973 0.179 6.796 1.00 93.31 73 PHE A O 1
ATOM 614 N N . GLU A 1 74 ? -7.175 -0.150 7.078 1.00 93.81 74 GLU A N 1
ATOM 615 C CA . GLU A 1 74 ? -7.322 -1.117 5.993 1.00 93.81 74 GLU A CA 1
ATOM 616 C C . GLU A 1 74 ? -7.078 -0.495 4.614 1.00 93.81 74 GLU A C 1
ATOM 618 O O . GLU A 1 74 ? -6.313 -1.057 3.831 1.00 93.81 74 GLU A O 1
ATOM 623 N N . ASP A 1 75 ? -7.689 0.653 4.325 1.00 94.44 75 ASP A N 1
ATOM 624 C CA . ASP A 1 75 ? -7.568 1.339 3.037 1.00 94.44 75 ASP A CA 1
ATOM 625 C C . ASP A 1 75 ? -6.115 1.734 2.758 1.00 94.44 75 ASP A C 1
ATOM 627 O O . ASP A 1 75 ? -5.590 1.483 1.675 1.00 94.44 75 ASP A O 1
ATOM 631 N N . GLU A 1 76 ? -5.426 2.287 3.756 1.00 93.19 76 GLU A N 1
ATOM 632 C CA . GLU A 1 76 ? -4.022 2.666 3.618 1.00 93.19 76 GLU A CA 1
ATOM 633 C C . GLU A 1 76 ? -3.086 1.462 3.501 1.00 93.19 76 GLU A C 1
ATOM 635 O O . GLU A 1 76 ? -2.113 1.504 2.745 1.00 93.19 76 GLU A O 1
ATOM 640 N N . ALA A 1 77 ? -3.365 0.380 4.232 1.00 91.94 77 ALA A N 1
ATOM 641 C CA . ALA A 1 77 ? -2.599 -0.852 4.106 1.00 91.94 77 ALA A CA 1
ATOM 642 C C . ALA A 1 77 ? -2.769 -1.453 2.706 1.00 91.94 77 ALA A C 1
ATOM 644 O O . ALA A 1 77 ? -1.784 -1.843 2.082 1.00 91.94 77 ALA A O 1
ATOM 645 N N . ASN A 1 78 ? -4.001 -1.484 2.191 1.00 92.06 78 ASN A N 1
ATOM 646 C CA . ASN A 1 78 ? -4.290 -1.936 0.835 1.00 92.06 78 ASN A CA 1
ATOM 647 C C . ASN A 1 78 ? -3.598 -1.053 -0.214 1.00 92.06 78 ASN A C 1
ATOM 649 O O . ASN A 1 78 ? -2.958 -1.599 -1.107 1.00 92.06 78 ASN A O 1
ATOM 653 N N . ASP A 1 79 ? -3.652 0.278 -0.085 1.00 91.75 79 ASP A N 1
ATOM 654 C CA . ASP A 1 7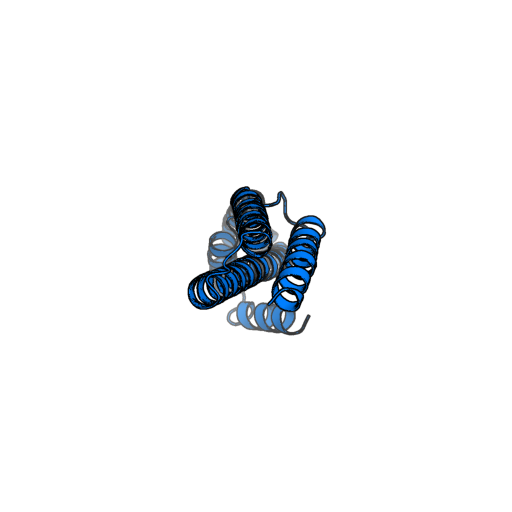9 ? -2.958 1.206 -0.993 1.00 91.75 79 ASP A CA 1
ATOM 655 C C . ASP A 1 79 ? -1.450 0.921 -1.024 1.00 91.75 79 ASP A C 1
ATOM 657 O O . ASP A 1 79 ? -0.853 0.804 -2.091 1.00 91.75 79 ASP A O 1
ATOM 661 N N . VAL A 1 80 ? -0.810 0.742 0.135 1.00 91.56 80 VAL A N 1
ATOM 662 C CA . VAL A 1 80 ? 0.624 0.415 0.192 1.00 91.56 80 VAL A CA 1
ATOM 663 C C . VAL A 1 80 ? 0.928 -0.933 -0.457 1.00 91.56 80 VAL A C 1
ATOM 665 O O . VAL A 1 80 ? 1.892 -1.023 -1.215 1.00 91.56 80 VAL A O 1
ATOM 668 N N . LEU A 1 81 ? 0.116 -1.959 -0.199 1.00 90.56 81 LEU A N 1
ATOM 669 C CA . LEU A 1 81 ? 0.296 -3.288 -0.783 1.00 90.56 81 LEU A CA 1
ATOM 670 C C . LEU A 1 81 ? 0.165 -3.265 -2.309 1.00 90.56 81 LEU A C 1
ATOM 672 O O . LEU A 1 81 ? 1.042 -3.781 -3.000 1.00 90.56 81 LEU A O 1
ATOM 676 N N . VAL A 1 82 ? -0.886 -2.630 -2.832 1.00 92.12 82 VAL A N 1
ATOM 677 C CA . VAL A 1 82 ? -1.121 -2.508 -4.279 1.00 92.12 82 VAL A CA 1
ATOM 678 C C . VAL A 1 82 ? 0.010 -1.722 -4.937 1.00 92.12 82 VAL A C 1
ATOM 680 O O . VAL A 1 82 ? 0.588 -2.184 -5.919 1.00 92.12 82 VAL A O 1
ATOM 683 N N . ASN A 1 83 ? 0.397 -0.581 -4.359 1.00 93.25 83 ASN A N 1
ATOM 684 C CA . ASN A 1 83 ? 1.501 0.219 -4.885 1.00 93.25 83 ASN A CA 1
ATOM 685 C C . ASN A 1 83 ? 2.834 -0.542 -4.851 1.00 93.25 83 ASN A C 1
ATOM 687 O O . ASN A 1 83 ? 3.646 -0.391 -5.760 1.00 93.25 83 ASN A O 1
ATOM 691 N N . ALA A 1 84 ? 3.084 -1.356 -3.823 1.00 92.00 84 ALA A N 1
ATOM 692 C CA . ALA A 1 84 ? 4.289 -2.172 -3.757 1.00 92.00 84 ALA A CA 1
ATOM 693 C C . ALA A 1 84 ? 4.311 -3.227 -4.870 1.00 92.00 84 ALA A C 1
ATOM 695 O O . ALA A 1 84 ? 5.294 -3.309 -5.602 1.00 92.00 84 ALA A O 1
ATOM 696 N N . VAL A 1 85 ? 3.222 -3.978 -5.059 1.00 92.75 85 VAL A N 1
ATOM 697 C CA . VAL A 1 85 ? 3.130 -4.971 -6.143 1.00 92.75 85 VAL A CA 1
ATOM 698 C C . VAL A 1 85 ? 3.280 -4.298 -7.508 1.00 92.75 85 VAL A C 1
ATOM 700 O O . VAL A 1 85 ? 4.050 -4.764 -8.345 1.00 92.75 85 VAL A O 1
ATOM 703 N N . TYR A 1 86 ? 2.612 -3.164 -7.724 1.00 95.19 86 TYR A N 1
ATOM 704 C CA . TYR A 1 86 ? 2.693 -2.439 -8.988 1.00 95.19 86 TYR A CA 1
ATOM 705 C C . TYR A 1 86 ? 4.106 -1.918 -9.276 1.00 95.19 86 TYR A C 1
ATOM 707 O O . TYR A 1 86 ? 4.653 -2.180 -10.349 1.00 95.19 86 TYR A O 1
ATOM 715 N N . ALA A 1 87 ? 4.745 -1.270 -8.297 1.00 95.19 87 ALA A N 1
ATOM 716 C CA . ALA A 1 87 ? 6.129 -0.816 -8.412 1.00 95.19 87 ALA A CA 1
ATOM 717 C C . ALA A 1 87 ? 7.084 -1.974 -8.742 1.00 95.19 87 ALA A C 1
ATOM 719 O O . ALA A 1 87 ? 7.956 -1.838 -9.600 1.00 95.19 87 ALA A O 1
ATOM 720 N N . GLU A 1 88 ? 6.913 -3.120 -8.077 1.00 93.38 88 GLU A N 1
ATOM 721 C CA . GLU A 1 88 ? 7.719 -4.312 -8.321 1.00 93.38 88 GLU A CA 1
ATOM 722 C C . GLU A 1 88 ? 7.554 -4.809 -9.762 1.00 93.38 88 GLU A C 1
ATOM 724 O O . GLU A 1 88 ? 8.556 -5.020 -10.447 1.00 93.38 88 GLU A O 1
ATOM 729 N N . LYS A 1 89 ? 6.316 -4.942 -10.256 1.00 95.00 89 LYS A N 1
ATOM 730 C CA . LYS A 1 89 ? 6.045 -5.397 -11.629 1.00 95.00 89 LYS A CA 1
ATOM 731 C C . LYS A 1 89 ? 6.631 -4.442 -12.669 1.00 95.00 89 LYS A C 1
ATOM 733 O O . LYS A 1 89 ? 7.246 -4.913 -13.625 1.00 95.00 89 LYS A O 1
ATOM 738 N N . LEU A 1 90 ? 6.517 -3.126 -12.471 1.00 96.06 90 LEU A N 1
ATOM 739 C CA . LEU A 1 90 ? 7.127 -2.126 -13.358 1.00 96.06 90 LEU A CA 1
ATOM 740 C C . LEU A 1 90 ? 8.654 -2.274 -13.407 1.00 96.06 90 LEU A C 1
ATOM 742 O O . LEU A 1 90 ? 9.237 -2.322 -14.490 1.00 96.06 90 LEU A O 1
ATOM 746 N N . ILE A 1 91 ? 9.309 -2.397 -12.247 1.00 95.12 91 ILE A N 1
ATOM 747 C CA . ILE A 1 91 ? 10.767 -2.570 -12.170 1.00 95.12 91 ILE A CA 1
ATOM 748 C C . ILE A 1 91 ? 11.186 -3.888 -12.833 1.00 95.12 91 ILE A C 1
ATOM 750 O O . ILE A 1 91 ? 12.104 -3.900 -13.655 1.00 95.12 91 ILE A O 1
ATOM 754 N N . GLN A 1 92 ? 10.500 -4.992 -12.519 1.00 94.75 92 GLN A N 1
ATOM 755 C CA . GLN A 1 92 ? 10.766 -6.308 -13.103 1.00 94.75 92 GLN A CA 1
ATOM 756 C C . GLN A 1 92 ? 10.633 -6.286 -14.625 1.00 94.75 92 GLN A C 1
ATOM 758 O O . GLN A 1 92 ? 11.505 -6.795 -15.330 1.00 94.75 92 GLN A O 1
ATOM 763 N N . TYR A 1 93 ? 9.573 -5.662 -15.134 1.00 95.56 93 TYR A N 1
ATOM 764 C CA . TYR A 1 93 ? 9.346 -5.506 -16.561 1.00 95.56 93 TYR A CA 1
ATOM 765 C C . TYR A 1 93 ? 10.425 -4.632 -17.205 1.00 95.56 93 TYR A C 1
ATOM 767 O O . TYR A 1 93 ? 11.008 -5.010 -18.218 1.00 95.56 93 TYR A O 1
ATOM 775 N N . GLY A 1 94 ? 10.778 -3.508 -16.581 1.00 94.75 94 GLY A N 1
ATOM 776 C CA . GLY A 1 94 ? 11.814 -2.601 -17.068 1.00 94.75 94 GLY A CA 1
ATOM 777 C C . GLY A 1 94 ? 13.215 -3.210 -17.136 1.00 94.75 94 GLY A C 1
ATOM 778 O O . GLY A 1 94 ? 14.024 -2.782 -17.962 1.00 94.75 94 GLY A O 1
ATOM 779 N N . ASN A 1 95 ? 13.505 -4.259 -16.358 1.00 94.88 95 ASN A N 1
ATOM 780 C CA . ASN A 1 95 ? 14.810 -4.931 -16.365 1.00 94.88 95 ASN A CA 1
ATOM 781 C C . ASN A 1 95 ? 15.247 -5.419 -17.751 1.00 94.88 95 ASN A C 1
ATOM 783 O O . ASN A 1 95 ? 16.444 -5.455 -18.039 1.00 94.88 95 ASN A O 1
ATOM 787 N N . ARG A 1 96 ? 14.298 -5.742 -18.632 1.00 95.19 96 ARG A N 1
ATOM 788 C CA . ARG A 1 96 ? 14.592 -6.173 -20.004 1.00 95.19 96 ARG A CA 1
ATOM 789 C C . ARG A 1 96 ? 15.202 -5.077 -20.883 1.00 95.19 96 ARG A C 1
ATOM 791 O O . ARG A 1 96 ? 15.888 -5.401 -21.839 1.00 95.19 96 ARG A O 1
ATOM 798 N N . TYR A 1 97 ? 14.983 -3.805 -20.548 1.00 95.00 97 TYR A N 1
ATOM 799 C CA . TYR A 1 97 ? 15.453 -2.661 -21.330 1.00 95.00 97 TYR A CA 1
ATOM 800 C C . TYR A 1 97 ? 16.766 -2.067 -20.826 1.00 95.00 97 TYR A C 1
ATOM 802 O O . TYR A 1 97 ? 17.347 -1.230 -21.514 1.00 95.00 97 TYR A O 1
ATOM 810 N N . ARG A 1 98 ? 17.270 -2.506 -19.663 1.00 92.38 98 ARG A N 1
ATOM 811 C CA . ARG A 1 98 ? 18.474 -1.932 -19.032 1.00 92.38 98 ARG A CA 1
ATOM 812 C C . ARG A 1 98 ? 19.711 -1.966 -19.921 1.00 92.38 98 ARG A C 1
ATOM 814 O O . ARG A 1 98 ? 20.508 -1.036 -19.900 1.00 92.38 98 ARG A O 1
ATOM 821 N N . LYS A 1 99 ? 19.882 -3.049 -20.683 1.00 93.00 99 LYS A N 1
ATOM 822 C CA . LYS A 1 99 ? 21.054 -3.234 -21.553 1.00 93.00 99 LYS A CA 1
ATOM 823 C C . LYS A 1 99 ? 21.021 -2.319 -22.771 1.00 93.00 99 LYS A C 1
ATOM 825 O O . LYS A 1 99 ? 22.067 -1.830 -23.184 1.00 93.00 99 LYS A O 1
ATOM 830 N N . ASP A 1 100 ? 19.829 -2.095 -23.310 1.00 94.00 100 ASP A N 1
ATOM 831 C CA . ASP A 1 100 ? 19.643 -1.388 -24.575 1.00 94.00 100 ASP A CA 1
ATOM 832 C C . ASP A 1 100 ? 19.440 0.121 -24.367 1.00 94.00 100 ASP A C 1
ATOM 834 O O . ASP A 1 100 ? 19.743 0.918 -25.252 1.00 94.00 100 ASP A O 1
ATOM 838 N N . HIS A 1 101 ? 18.971 0.529 -23.183 1.00 94.38 101 HIS A N 1
ATOM 839 C CA . HIS A 1 101 ? 18.603 1.909 -22.875 1.00 94.38 101 HIS A CA 1
ATOM 840 C C . HIS A 1 101 ? 19.225 2.371 -21.551 1.00 94.38 101 HIS A C 1
ATOM 842 O O . HIS A 1 101 ? 18.703 2.115 -20.464 1.00 94.38 101 HIS A O 1
ATOM 848 N N . HIS A 1 102 ? 20.331 3.118 -21.638 1.00 94.06 102 HIS A N 1
ATOM 849 C CA . HIS A 1 102 ? 21.049 3.605 -20.454 1.00 94.06 102 HIS A CA 1
ATOM 850 C C . HIS A 1 102 ? 20.202 4.539 -19.571 1.00 94.06 102 HIS A C 1
ATOM 852 O O . HIS A 1 102 ? 20.333 4.526 -18.347 1.00 94.06 102 HIS A O 1
ATOM 858 N N . HIS A 1 103 ? 19.311 5.343 -20.165 1.00 93.69 103 HIS A N 1
ATOM 859 C CA . HIS A 1 103 ? 18.421 6.214 -19.392 1.00 93.69 103 HIS A CA 1
ATOM 860 C C . HIS A 1 103 ? 17.412 5.409 -18.566 1.00 93.69 103 HIS A C 1
ATOM 862 O O . HIS A 1 103 ? 17.170 5.762 -17.414 1.00 93.69 103 HIS A O 1
ATOM 868 N N . VAL A 1 104 ? 16.896 4.298 -19.108 1.00 95.06 104 VAL A N 1
ATOM 869 C CA . VAL A 1 104 ? 16.011 3.380 -18.376 1.00 95.06 104 VAL A CA 1
ATOM 870 C C . VAL A 1 104 ? 16.752 2.724 -17.222 1.00 95.06 104 VAL A C 1
ATOM 872 O O . VAL A 1 104 ? 16.229 2.708 -16.114 1.00 95.06 104 VAL A O 1
ATOM 875 N N . ASP A 1 105 ? 17.976 2.238 -17.440 1.00 96.50 105 ASP A N 1
ATOM 876 C CA . ASP A 1 105 ? 18.786 1.659 -16.361 1.00 96.50 105 ASP A CA 1
ATOM 877 C C . ASP A 1 105 ? 18.971 2.644 -15.198 1.00 96.50 105 ASP A C 1
ATOM 879 O O . ASP A 1 105 ? 18.701 2.315 -14.041 1.00 96.50 105 ASP A O 1
ATOM 883 N N . LYS A 1 106 ? 19.326 3.897 -15.502 1.00 96.69 106 LYS A N 1
ATOM 884 C CA . LYS A 1 106 ? 19.468 4.948 -14.489 1.00 96.69 106 LYS A CA 1
ATOM 885 C C . LYS A 1 106 ? 18.166 5.201 -13.719 1.00 96.69 106 LYS A C 1
ATOM 887 O O . LYS A 1 106 ? 18.203 5.281 -12.491 1.00 96.69 106 LYS A O 1
ATOM 892 N N . SER A 1 107 ? 17.036 5.326 -14.415 1.00 96.81 107 SER A N 1
ATOM 893 C CA . SER A 1 107 ? 15.733 5.561 -13.780 1.00 96.81 107 SER A CA 1
ATOM 894 C C . SER A 1 107 ? 15.283 4.373 -12.929 1.00 96.81 107 SER A C 1
ATOM 896 O O . SER A 1 107 ? 14.835 4.564 -11.801 1.00 96.81 107 SER A O 1
ATOM 898 N N . LEU A 1 108 ? 15.465 3.140 -13.409 1.00 96.38 108 LEU A N 1
ATOM 899 C CA . LEU A 1 108 ? 15.095 1.938 -12.661 1.00 96.38 108 LEU A CA 1
ATOM 900 C C . LEU A 1 108 ? 15.972 1.721 -11.426 1.00 96.38 108 LEU A C 1
ATOM 902 O O . LEU A 1 108 ? 15.455 1.299 -10.395 1.00 96.38 108 LEU A O 1
ATOM 906 N N . ASN A 1 109 ? 17.260 2.068 -11.477 1.00 97.00 109 ASN A N 1
ATOM 907 C CA . ASN A 1 109 ? 18.123 2.047 -10.292 1.00 97.00 109 ASN A CA 1
ATOM 908 C C . ASN A 1 109 ? 17.619 3.014 -9.202 1.00 97.00 109 ASN A C 1
ATOM 910 O O . ASN A 1 109 ? 17.636 2.683 -8.013 1.00 97.00 109 ASN A O 1
ATOM 914 N N . GLU A 1 110 ? 17.124 4.194 -9.588 1.00 96.75 110 GLU A N 1
ATOM 915 C CA . GLU A 1 110 ? 16.508 5.130 -8.639 1.00 96.75 110 GLU A CA 1
ATOM 916 C C . GLU A 1 110 ? 15.149 4.620 -8.132 1.00 96.75 110 GLU A C 1
ATOM 918 O O . GLU A 1 110 ? 14.877 4.690 -6.930 1.00 96.75 110 GLU A O 1
ATOM 923 N N . ALA A 1 111 ? 14.321 4.041 -9.007 1.00 96.62 111 ALA A N 1
ATOM 924 C CA . ALA A 1 111 ? 13.055 3.421 -8.622 1.00 96.62 111 ALA A CA 1
ATOM 925 C C . ALA A 1 111 ? 13.264 2.275 -7.615 1.00 96.62 111 ALA A C 1
ATOM 927 O O . ALA A 1 111 ? 12.587 2.231 -6.590 1.00 96.62 111 ALA A O 1
ATOM 928 N N . GLU A 1 112 ? 14.256 1.405 -7.824 1.00 95.00 112 GLU A N 1
ATOM 929 C CA . GLU A 1 112 ? 14.633 0.354 -6.870 1.00 95.00 112 GLU A CA 1
ATOM 930 C C . GLU A 1 112 ? 15.063 0.916 -5.515 1.00 95.00 112 GLU A C 1
ATOM 932 O O . GLU A 1 112 ? 14.697 0.387 -4.461 1.00 95.00 112 GLU A O 1
ATOM 937 N N . ARG A 1 113 ? 15.860 1.990 -5.517 1.00 95.44 113 ARG A N 1
ATOM 938 C CA . ARG A 1 113 ? 16.290 2.644 -4.279 1.00 95.44 113 ARG A CA 1
ATOM 939 C C . ARG A 1 113 ? 15.083 3.169 -3.509 1.00 95.44 113 ARG A C 1
ATOM 941 O O . ARG A 1 113 ? 15.024 3.025 -2.290 1.00 95.44 113 ARG A O 1
ATOM 948 N N . LEU A 1 114 ? 14.118 3.771 -4.195 1.00 94.50 114 LEU A N 1
ATOM 949 C CA . LEU A 1 114 ? 12.884 4.266 -3.589 1.00 94.50 114 LEU A CA 1
ATOM 950 C C . LEU A 1 114 ? 11.992 3.131 -3.089 1.00 94.50 114 LEU A C 1
ATOM 952 O O . LEU A 1 114 ? 11.477 3.225 -1.975 1.00 94.50 114 LEU A O 1
ATOM 956 N N . PHE A 1 115 ? 11.878 2.051 -3.860 1.00 92.94 115 PHE A N 1
ATOM 957 C CA . PHE A 1 115 ? 11.158 0.840 -3.480 1.00 92.94 115 PHE A CA 1
ATOM 958 C C . PHE A 1 115 ? 11.674 0.277 -2.151 1.00 92.94 115 PHE A C 1
ATOM 960 O O . PHE A 1 115 ? 10.897 0.082 -1.221 1.00 92.94 115 PHE A O 1
ATOM 967 N N . LYS A 1 116 ? 12.999 0.124 -2.015 1.00 90.88 116 LYS A N 1
ATOM 968 C CA . LYS A 1 116 ? 13.652 -0.349 -0.778 1.00 90.88 116 LYS A CA 1
ATOM 969 C C . LYS A 1 116 ? 13.422 0.568 0.428 1.00 90.88 116 LYS A C 1
ATOM 971 O O . LYS A 1 116 ? 13.529 0.125 1.564 1.00 90.88 116 LYS A O 1
ATOM 976 N N . ASN A 1 117 ? 13.119 1.844 0.186 1.00 90.56 117 ASN A N 1
ATOM 977 C CA . ASN A 1 117 ? 12.799 2.834 1.216 1.00 90.56 117 ASN A CA 1
ATOM 978 C C . ASN A 1 117 ? 11.280 3.006 1.425 1.00 90.56 117 ASN A C 1
ATOM 980 O O . ASN A 1 117 ? 10.854 4.027 1.964 1.00 90.56 117 ASN A O 1
ATOM 984 N N . ASN A 1 118 ? 10.457 2.053 0.970 1.00 88.75 118 ASN A N 1
ATOM 985 C CA . ASN A 1 118 ? 8.992 2.080 1.053 1.00 88.75 118 ASN A CA 1
ATOM 986 C C . ASN A 1 118 ? 8.343 3.305 0.367 1.00 88.75 118 ASN A C 1
ATOM 988 O O . ASN A 1 118 ? 7.221 3.698 0.686 1.00 88.75 118 ASN A O 1
ATOM 992 N N . ARG A 1 119 ? 9.034 3.938 -0.594 1.00 91.31 119 ARG A N 1
ATOM 993 C CA . ARG A 1 119 ? 8.532 5.091 -1.364 1.00 91.31 119 ARG A CA 1
ATOM 994 C C . ARG A 1 119 ? 7.899 4.642 -2.682 1.00 91.31 119 ARG A C 1
ATOM 996 O O . ARG A 1 119 ? 8.297 5.103 -3.750 1.00 91.31 119 ARG A O 1
ATOM 1003 N N . TYR A 1 120 ? 6.904 3.758 -2.599 1.00 93.62 120 TYR A N 1
ATOM 1004 C CA . TYR A 1 120 ? 6.321 3.065 -3.757 1.00 93.62 120 TYR A CA 1
ATOM 1005 C C . TYR A 1 120 ? 5.734 4.001 -4.810 1.00 93.62 120 TYR A C 1
ATOM 1007 O O . TYR A 1 120 ? 6.103 3.887 -5.969 1.00 93.62 120 TYR A O 1
ATOM 1015 N N . LYS A 1 121 ? 4.919 4.989 -4.417 1.00 94.56 121 LYS A N 1
ATOM 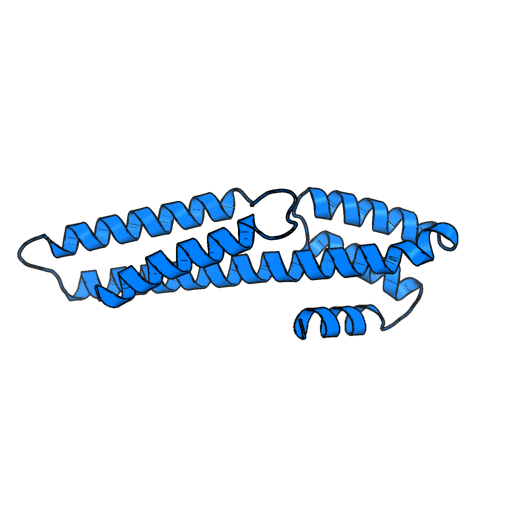1016 C CA . LYS A 1 121 ? 4.326 5.954 -5.364 1.00 94.56 121 LYS A CA 1
ATOM 1017 C C . LYS A 1 121 ? 5.387 6.670 -6.201 1.00 94.56 121 LYS A C 1
ATOM 1019 O O . LYS A 1 121 ? 5.265 6.777 -7.411 1.00 94.56 121 LYS A O 1
ATOM 1024 N N . ARG A 1 122 ? 6.491 7.077 -5.565 1.00 96.25 122 ARG A N 1
ATOM 1025 C CA . ARG A 1 122 ? 7.591 7.738 -6.275 1.00 96.25 122 ARG A CA 1
ATOM 1026 C C . ARG A 1 122 ? 8.401 6.769 -7.141 1.00 96.25 122 ARG A C 1
ATOM 1028 O O . ARG A 1 122 ? 8.912 7.178 -8.176 1.00 96.25 122 ARG A O 1
ATOM 1035 N N . ALA A 1 123 ? 8.545 5.515 -6.711 1.00 96.50 123 ALA A N 1
ATOM 1036 C CA . ALA A 1 123 ? 9.170 4.472 -7.520 1.00 96.50 123 ALA A CA 1
ATOM 1037 C C . ALA A 1 123 ? 8.341 4.170 -8.780 1.00 96.50 123 ALA A C 1
ATOM 1039 O O . ALA A 1 123 ? 8.920 4.062 -9.856 1.00 96.50 123 ALA A O 1
ATOM 1040 N N . ILE A 1 124 ? 7.010 4.105 -8.643 1.00 97.19 124 ILE A N 1
ATOM 1041 C CA . ILE A 1 124 ? 6.050 3.943 -9.743 1.00 97.19 124 ILE A CA 1
ATOM 1042 C C . ILE A 1 124 ? 6.222 5.070 -10.753 1.00 97.19 124 ILE A C 1
ATOM 1044 O O . ILE A 1 124 ? 6.557 4.781 -11.890 1.00 97.19 124 ILE A O 1
ATOM 1048 N N . GLU A 1 125 ? 6.117 6.334 -10.327 1.00 97.31 125 GLU A N 1
ATOM 1049 C CA . GLU A 1 125 ? 6.236 7.497 -11.225 1.00 97.31 125 GLU A CA 1
ATOM 1050 C C . GLU A 1 125 ? 7.508 7.444 -12.092 1.00 97.31 125 GLU A C 1
ATOM 1052 O O . GLU A 1 125 ? 7.461 7.659 -13.301 1.00 97.31 125 GLU A O 1
ATOM 1057 N N . ILE A 1 126 ? 8.654 7.119 -11.483 1.00 97.25 126 ILE A N 1
ATOM 1058 C CA . ILE A 1 126 ? 9.944 7.055 -12.188 1.00 97.25 126 ILE A CA 1
ATOM 1059 C C . ILE A 1 126 ? 10.014 5.847 -13.128 1.00 97.25 126 ILE A C 1
ATOM 1061 O O . ILE A 1 126 ? 10.576 5.945 -14.221 1.00 97.25 126 ILE A O 1
ATOM 1065 N N . ALA A 1 127 ? 9.481 4.699 -12.706 1.00 96.94 127 ALA A N 1
ATOM 1066 C CA . ALA A 1 127 ? 9.469 3.497 -13.528 1.00 96.94 127 ALA A CA 1
ATOM 1067 C C . ALA A 1 127 ? 8.501 3.635 -14.714 1.00 96.94 127 ALA A C 1
ATOM 1069 O O . ALA A 1 127 ? 8.850 3.235 -15.821 1.00 96.94 127 ALA A O 1
ATOM 1070 N N . GLU A 1 128 ? 7.334 4.248 -14.511 1.00 97.12 128 GLU A N 1
ATOM 1071 C CA . GLU A 1 128 ? 6.370 4.564 -15.565 1.00 97.12 128 GLU A CA 1
ATOM 1072 C C . GLU A 1 128 ? 6.971 5.511 -16.597 1.00 97.12 128 GLU A C 1
ATOM 1074 O O . GLU A 1 128 ? 6.967 5.189 -17.779 1.00 97.12 128 GLU A O 1
ATOM 1079 N N . GLU A 1 129 ? 7.561 6.631 -16.170 1.00 96.50 129 GLU A N 1
ATOM 1080 C CA . GLU A 1 129 ? 8.201 7.587 -17.083 1.00 96.50 129 GLU A CA 1
ATOM 1081 C C . GLU A 1 129 ? 9.291 6.913 -17.934 1.00 96.50 129 GLU A C 1
ATOM 1083 O O . GLU A 1 129 ? 9.373 7.115 -19.149 1.00 96.50 129 GLU A O 1
ATOM 1088 N N . ALA A 1 130 ? 10.108 6.060 -17.310 1.00 95.75 130 ALA A N 1
ATOM 1089 C CA . ALA A 1 130 ? 11.142 5.311 -18.009 1.00 95.75 130 ALA A CA 1
ATOM 1090 C C . ALA A 1 130 ? 10.554 4.320 -19.024 1.00 95.75 130 ALA A C 1
ATOM 1092 O O . ALA A 1 130 ? 11.036 4.251 -20.156 1.00 95.75 130 ALA A O 1
ATOM 1093 N N . LEU A 1 131 ? 9.519 3.569 -18.641 1.00 95.81 131 LEU A N 1
ATOM 1094 C CA . LEU A 1 131 ? 8.882 2.585 -19.513 1.00 95.81 131 LEU A CA 1
ATOM 1095 C C . LEU A 1 131 ? 8.129 3.241 -20.667 1.00 95.81 131 LEU A C 1
ATOM 1097 O O . LEU A 1 131 ? 8.300 2.804 -21.801 1.00 95.81 131 LEU A O 1
ATOM 1101 N N . GLU A 1 132 ? 7.394 4.326 -20.423 1.00 95.62 132 GLU A N 1
ATOM 1102 C CA . GLU A 1 132 ? 6.658 5.026 -21.480 1.00 95.62 132 GLU A CA 1
ATOM 1103 C C . GLU A 1 132 ? 7.567 5.697 -22.503 1.00 95.62 132 GLU A C 1
ATOM 1105 O O . GLU A 1 132 ? 7.171 5.885 -23.652 1.00 95.62 132 GLU A O 1
ATOM 1110 N N . SER A 1 133 ? 8.809 6.013 -22.128 1.00 94.12 133 SER A N 1
ATOM 1111 C CA . SER A 1 133 ? 9.799 6.509 -23.085 1.00 94.12 133 SER A CA 1
ATOM 1112 C C . SER A 1 133 ? 10.255 5.452 -24.102 1.00 94.12 133 SER A C 1
ATOM 1114 O O . SER A 1 133 ? 10.764 5.817 -25.161 1.00 94.12 133 SER A O 1
ATOM 1116 N N . VAL A 1 134 ? 10.095 4.158 -23.791 1.00 94.69 134 VAL A N 1
ATOM 1117 C CA . VAL A 1 134 ? 10.563 3.038 -24.628 1.00 94.69 134 VAL A CA 1
ATOM 1118 C C . VAL A 1 134 ? 9.405 2.271 -25.260 1.00 94.69 134 VAL A C 1
ATOM 1120 O O . VAL A 1 134 ? 9.474 1.923 -26.437 1.00 94.69 134 VAL A O 1
ATOM 1123 N N . GLU A 1 135 ? 8.338 2.018 -24.508 1.00 93.69 135 GLU A N 1
ATOM 1124 C CA . GLU A 1 135 ? 7.138 1.329 -24.979 1.00 93.69 135 GLU A CA 1
ATOM 1125 C C . GLU A 1 135 ? 5.879 2.050 -24.470 1.00 93.69 135 GLU A C 1
ATOM 1127 O O . GLU A 1 135 ? 5.363 1.706 -23.409 1.00 93.69 135 GLU A O 1
ATOM 1132 N N . PRO A 1 136 ? 5.366 3.041 -25.223 1.00 93.94 136 PRO A N 1
ATOM 1133 C CA . PRO A 1 136 ? 4.184 3.797 -24.830 1.00 93.94 136 PRO A CA 1
ATOM 1134 C C . PRO A 1 136 ? 2.930 2.925 -24.648 1.00 93.94 136 PRO A C 1
ATOM 1136 O O . PRO A 1 136 ? 2.566 2.146 -25.529 1.00 93.94 136 PRO A O 1
ATOM 1139 N N . GLY A 1 137 ? 2.208 3.129 -23.548 1.00 92.62 137 GLY A N 1
ATOM 1140 C CA . GLY A 1 137 ? 0.971 2.442 -23.183 1.00 92.62 137 GLY A CA 1
ATOM 1141 C C . GLY A 1 137 ? 1.173 1.172 -22.358 1.00 92.62 137 GLY A C 1
ATOM 1142 O O . GLY A 1 137 ? 0.183 0.551 -21.964 1.00 92.62 137 GLY A O 1
ATOM 1143 N N . ILE A 1 138 ? 2.417 0.780 -22.072 1.00 93.62 138 ILE A N 1
ATOM 1144 C CA . ILE A 1 138 ? 2.673 -0.486 -21.388 1.00 93.62 138 ILE A CA 1
ATOM 1145 C C . ILE A 1 138 ? 2.351 -0.451 -19.897 1.00 93.62 138 ILE A C 1
ATOM 1147 O O . ILE A 1 138 ? 1.923 -1.454 -19.325 1.00 93.62 138 ILE A O 1
ATOM 1151 N N . THR A 1 139 ? 2.511 0.718 -19.281 1.00 93.06 139 THR A N 1
ATOM 1152 C CA . THR A 1 139 ? 2.234 0.950 -17.857 1.00 93.06 139 THR A CA 1
ATOM 1153 C C . THR A 1 139 ? 0.799 0.560 -17.512 1.00 93.06 139 THR A C 1
ATOM 1155 O O . THR A 1 139 ? 0.580 -0.247 -16.615 1.00 93.06 139 THR A O 1
ATOM 1158 N N . LYS A 1 140 ? -0.165 0.990 -18.335 1.00 92.88 140 LYS A N 1
ATOM 1159 C CA . LYS A 1 140 ? -1.589 0.645 -18.214 1.00 92.88 140 LYS A CA 1
ATOM 1160 C C . LYS A 1 140 ? -1.842 -0.855 -18.279 1.00 92.88 140 LYS A C 1
ATOM 1162 O O . LYS A 1 140 ? -2.684 -1.374 -17.556 1.00 92.88 140 LYS A O 1
ATOM 1167 N N . HIS A 1 141 ? -1.123 -1.569 -19.143 1.00 92.31 141 HIS A N 1
ATOM 1168 C CA . HIS A 1 141 ? -1.298 -3.014 -19.246 1.00 92.31 141 HIS A CA 1
ATOM 1169 C C . HIS A 1 141 ? -0.808 -3.731 -17.983 1.00 92.31 141 HIS A C 1
ATOM 1171 O O . HIS A 1 141 ? -1.443 -4.681 -17.529 1.00 92.31 141 HIS A O 1
ATOM 1177 N N . ILE A 1 142 ? 0.296 -3.257 -17.398 1.00 92.81 142 ILE A N 1
ATOM 1178 C CA . ILE A 1 142 ? 0.826 -3.774 -16.132 1.00 92.81 142 ILE A CA 1
ATOM 1179 C C . ILE A 1 142 ? -0.121 -3.420 -14.978 1.00 92.81 142 ILE A C 1
ATOM 1181 O O . ILE A 1 142 ? -0.422 -4.282 -14.157 1.00 92.81 142 ILE A O 1
ATOM 1185 N N . GLU A 1 143 ? -0.639 -2.192 -14.939 1.00 92.19 143 GLU A N 1
ATOM 1186 C CA . GLU A 1 143 ? -1.623 -1.746 -13.947 1.00 92.19 143 GLU A CA 1
ATOM 1187 C C . GLU A 1 143 ? -2.875 -2.636 -13.969 1.00 92.19 143 GLU A C 1
ATOM 1189 O O . GLU A 1 143 ? -3.292 -3.164 -12.938 1.00 92.19 143 GLU A O 1
ATOM 1194 N N . GLU A 1 144 ? -3.432 -2.900 -15.154 1.00 91.56 144 GLU A N 1
ATOM 1195 C CA . GLU A 1 144 ? -4.582 -3.792 -15.306 1.00 91.56 144 GLU A CA 1
ATOM 1196 C C . GLU A 1 144 ? -4.312 -5.221 -14.825 1.00 91.56 144 GLU A C 1
ATOM 1198 O O . GLU A 1 144 ? -5.233 -5.880 -14.341 1.00 91.56 144 GLU A O 1
ATOM 1203 N N . GLN A 1 145 ? -3.088 -5.731 -14.989 1.00 89.81 145 GLN A N 1
ATOM 1204 C CA . GLN A 1 145 ? -2.717 -7.057 -14.488 1.00 89.81 145 GLN A CA 1
ATOM 1205 C C . GLN A 1 145 ? -2.697 -7.081 -12.960 1.00 89.81 145 GLN A C 1
ATOM 1207 O O . GLN A 1 145 ? -3.206 -8.029 -12.373 1.00 89.81 145 GLN A O 1
ATOM 1212 N N . VAL A 1 146 ? -2.181 -6.025 -12.327 1.00 88.19 146 VAL A N 1
ATOM 1213 C CA . VAL A 1 146 ? -2.125 -5.912 -10.863 1.00 88.19 146 VAL A CA 1
ATOM 1214 C C . VAL A 1 146 ? -3.512 -5.740 -10.248 1.00 88.19 146 VAL A C 1
ATOM 1216 O O . VAL A 1 146 ? -3.762 -6.262 -9.172 1.00 88.19 146 VAL A O 1
ATOM 1219 N N . ILE A 1 147 ? -4.433 -5.051 -10.928 1.00 83.81 147 ILE A N 1
ATOM 1220 C CA . ILE A 1 147 ? -5.821 -4.895 -10.458 1.00 83.81 147 ILE A CA 1
ATOM 1221 C C . ILE A 1 147 ? -6.619 -6.208 -10.574 1.00 83.81 147 ILE A C 1
ATOM 1223 O O . ILE A 1 147 ? -7.596 -6.401 -9.850 1.00 83.81 147 ILE A O 1
ATOM 1227 N N . LYS A 1 148 ? -6.253 -7.088 -11.516 1.00 74.88 148 LYS A N 1
ATOM 1228 C CA . LYS A 1 148 ? -6.944 -8.366 -11.767 1.00 74.88 148 LYS A CA 1
ATOM 1229 C C . LYS A 1 148 ? -6.439 -9.522 -10.891 1.00 74.88 148 LYS A C 1
ATOM 1231 O O . LYS A 1 148 ? -7.162 -10.514 -10.794 1.00 74.88 148 LYS A O 1
ATOM 1236 N N . GLU A 1 149 ? -5.233 -9.419 -10.326 1.00 60.28 149 GLU A N 1
ATOM 1237 C CA . GLU A 1 149 ? -4.678 -10.355 -9.324 1.00 60.28 149 GLU A CA 1
ATOM 1238 C C . GLU A 1 149 ? -5.300 -10.133 -7.934 1.00 60.28 149 GLU A C 1
ATOM 1240 O O . GLU A 1 149 ? -5.583 -11.155 -7.266 1.00 60.28 149 GLU A O 1
#

Sequence (149 aa):
AEDNLLRVQSKKEEVYRRLLASNLTSVPERFIIMKNEIDNEVREVNEQFRERPIHVKQLKDKVAKIVIQMNTFEDEANDVLVNAVYAEKLIQYGNRYRKDHHHVDKSLNEAERLFKNNRYKRAIEIAEEALESVEPGITKHIEEQVIKE

Organism: Staphylococcus capitis (NCBI:txid29388)

InterPro domains:
  IPR010379 Septation ring formation regulator EzrA [PF06160] (1-145)

pLDDT: mean 90.43, std 6.19, range [60.28, 97.31]

Foldseek 3Di:
DVVLLVVLLVLLVVLVVVLVPAPQLDRDVVLVVLSVVLVVLSVVLVVLVVDPPRPVVVSVVSSVVSSVSSVVSNVVSVVLRLLLQLLVLLLVVLVVCVVVDVQSVVLSVVLVVCRSVSNSVSSLVSSVVSCCVPPNPVSVVSSVVSVVD